Protein AF-A0A950LZ41-F1 (afdb_monomer_lite)

Foldseek 3Di:
DDPVVVVVVVVVVVVVVVVVVVVVVVVVVVVVVVVVVVVVVVVVVVVVVVVVVVVVVVVVVVVVVVVVVVVVVVVVVVVVVVVVVVVVVVVDDPPPDD

Secondary structure (DSSP, 8-state):
--HHHHHHHHHHHHHHHHHHHHHHHHHHHHHHHHHHHHHHHHHHHHHHHHHHHHHHHHHHHHHHHHHHHHHHHHHHHHHHHHHHHHHHHHHS--S---

Sequence (98 aa):
MTPRDNLDSALKRLAAAIEMLEAAEARRAQAEAERANLEEEYAVMQDDRSRLAVELDGTIARNKALATANGEVARRLERASATIRAVLDTIEPAEEAG

Radius of gyration: 42.25 Å; chains: 1; bounding box: 77×22×123 Å

Structure (mmCIF, N/CA/C/O backbone):
data_AF-A0A950LZ41-F1
#
_entry.id   AF-A0A950LZ41-F1
#
loop_
_atom_site.group_PDB
_atom_site.id
_atom_site.type_symbol
_atom_site.label_atom_id
_atom_site.label_alt_id
_atom_site.label_comp_id
_atom_site.label_asym_id
_atom_site.label_entity_id
_atom_site.label_seq_id
_atom_site.pdbx_PDB_ins_code
_atom_site.Cartn_x
_atom_site.Cartn_y
_atom_site.Cartn_z
_atom_site.occupancy
_atom_site.B_iso_or_equiv
_atom_site.auth_seq_id
_atom_site.auth_comp_id
_atom_site.auth_asym_id
_atom_site.auth_atom_id
_atom_site.pdbx_PDB_model_num
ATOM 1 N N . MET A 1 1 ? -43.821 -7.629 49.667 1.00 60.22 1 MET A N 1
ATOM 2 C CA . MET A 1 1 ? -42.524 -7.014 49.327 1.00 60.22 1 MET A CA 1
ATOM 3 C C . MET A 1 1 ? -42.504 -5.634 49.947 1.00 60.22 1 MET A C 1
ATOM 5 O O . MET A 1 1 ? -43.428 -4.864 49.702 1.00 60.22 1 MET A O 1
ATOM 9 N N . THR A 1 2 ? -41.564 -5.372 50.846 1.00 85.94 2 THR A N 1
ATOM 10 C CA . THR A 1 2 ? -41.463 -4.083 51.538 1.00 85.94 2 THR A CA 1
ATOM 11 C C . THR A 1 2 ? -40.744 -3.055 50.651 1.00 85.94 2 THR A C 1
ATOM 13 O O . THR A 1 2 ? -40.017 -3.442 49.734 1.00 85.94 2 THR A O 1
ATOM 16 N N . PRO A 1 3 ? -40.896 -1.740 50.896 1.00 85.94 3 PRO A N 1
ATOM 17 C CA . PRO A 1 3 ? -40.153 -0.711 50.161 1.00 85.94 3 PRO A CA 1
ATOM 18 C C . PRO A 1 3 ? -38.628 -0.909 50.187 1.00 85.94 3 PRO A C 1
ATOM 20 O O . PRO A 1 3 ? -37.949 -0.559 49.224 1.00 85.94 3 PRO A O 1
ATOM 23 N N . ARG A 1 4 ? -38.095 -1.512 51.258 1.00 88.25 4 ARG A N 1
ATOM 24 C CA . ARG A 1 4 ? -36.676 -1.866 51.380 1.00 88.25 4 ARG A CA 1
ATOM 25 C C . ARG A 1 4 ? -36.283 -2.995 50.419 1.00 88.25 4 ARG A C 1
ATOM 27 O O . ARG A 1 4 ? -35.295 -2.846 49.711 1.00 88.25 4 ARG A O 1
ATOM 34 N N . ASP A 1 5 ? -37.106 -4.037 50.293 1.00 90.38 5 ASP A N 1
ATOM 35 C CA . ASP A 1 5 ? -36.868 -5.134 49.337 1.00 90.38 5 ASP A CA 1
ATOM 36 C C . ASP A 1 5 ? -36.865 -4.636 47.876 1.00 90.38 5 ASP A C 1
ATOM 38 O O . ASP A 1 5 ? -36.084 -5.104 47.045 1.00 90.38 5 ASP A O 1
ATOM 42 N N . ASN A 1 6 ? -37.719 -3.654 47.557 1.00 92.88 6 ASN A N 1
ATOM 43 C CA . ASN A 1 6 ? -37.773 -3.032 46.229 1.00 92.88 6 ASN A CA 1
ATOM 44 C C . ASN A 1 6 ? -36.497 -2.239 45.911 1.00 92.88 6 ASN A C 1
ATOM 46 O O . ASN A 1 6 ? -35.994 -2.307 44.788 1.00 92.88 6 ASN A O 1
ATOM 50 N N . LEU A 1 7 ? -35.974 -1.495 46.890 1.00 94.94 7 LEU A N 1
ATOM 51 C CA . LEU A 1 7 ? -34.737 -0.732 46.740 1.00 94.94 7 LEU A CA 1
ATOM 52 C C . LEU A 1 7 ? -33.531 -1.659 46.547 1.00 94.94 7 LEU A C 1
ATOM 54 O O . LEU A 1 7 ? -32.751 -1.449 45.621 1.00 94.94 7 LEU A O 1
ATOM 58 N N . ASP A 1 8 ? -33.416 -2.717 47.349 1.00 96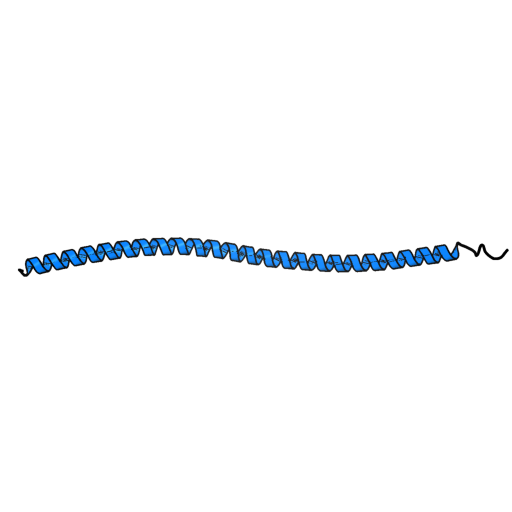.00 8 ASP A N 1
ATOM 59 C CA . ASP A 1 8 ? -32.325 -3.690 47.218 1.00 96.00 8 ASP A CA 1
ATOM 60 C C . ASP A 1 8 ? -32.355 -4.396 45.855 1.00 96.00 8 ASP A C 1
ATOM 62 O O . ASP A 1 8 ? -31.314 -4.622 45.235 1.00 96.00 8 ASP A O 1
ATOM 66 N N . SER A 1 9 ? -33.551 -4.705 45.340 1.00 96.56 9 SER A N 1
ATOM 67 C CA . SER A 1 9 ? -33.716 -5.241 43.984 1.00 96.56 9 SER A CA 1
ATOM 68 C C . SER A 1 9 ? -33.268 -4.243 42.911 1.00 96.56 9 SER A C 1
ATOM 70 O O . SER A 1 9 ? -32.560 -4.619 41.974 1.00 96.56 9 SER A O 1
ATOM 72 N N . ALA A 1 10 ? -33.633 -2.965 43.052 1.00 97.06 10 ALA A N 1
ATOM 73 C CA . ALA A 1 10 ? -33.221 -1.915 42.126 1.00 97.06 10 ALA A CA 1
ATOM 74 C C . ALA A 1 10 ? -31.696 -1.714 42.122 1.00 97.06 10 ALA A C 1
ATOM 76 O O . ALA A 1 10 ? -31.101 -1.636 41.048 1.00 97.06 10 ALA A O 1
ATOM 77 N N . LEU A 1 11 ? -31.055 -1.709 43.295 1.00 97.69 11 LEU A N 1
ATOM 78 C CA . LEU A 1 11 ? -29.601 -1.582 43.422 1.00 97.69 11 LEU A CA 1
ATOM 79 C C . LEU A 1 11 ? -28.863 -2.777 42.809 1.00 97.69 11 LEU A C 1
ATOM 81 O O . LEU A 1 11 ? -27.895 -2.580 42.079 1.00 97.69 11 LEU A O 1
ATOM 85 N N . LYS A 1 12 ? -29.352 -4.007 43.017 1.00 98.06 12 LYS A N 1
ATOM 86 C CA . LYS A 1 12 ? -28.790 -5.206 42.368 1.00 98.06 12 LYS A CA 1
ATOM 87 C C . LYS A 1 12 ? -28.886 -5.139 40.845 1.00 98.06 12 LYS A C 1
ATOM 89 O O . LYS A 1 12 ? -27.931 -5.476 40.153 1.00 98.06 12 LYS A O 1
ATOM 94 N N . ARG A 1 13 ? -30.026 -4.684 40.317 1.00 98.00 13 ARG A N 1
ATOM 95 C CA . ARG A 1 13 ? -30.212 -4.497 38.869 1.00 98.00 13 ARG A CA 1
ATOM 96 C C . ARG A 1 13 ? -29.285 -3.421 38.311 1.00 98.00 13 ARG A C 1
ATOM 98 O O . ARG A 1 13 ? -28.769 -3.597 37.214 1.00 98.00 13 ARG A O 1
ATOM 105 N N . LEU A 1 14 ? -29.077 -2.334 39.052 1.00 98.00 14 LEU A N 1
ATOM 106 C CA . LEU A 1 14 ? -28.148 -1.278 38.662 1.00 98.00 14 LEU A CA 1
ATOM 107 C C . LEU A 1 14 ? -26.703 -1.789 38.635 1.00 98.00 14 LEU A C 1
ATOM 109 O O . LEU A 1 14 ? -26.017 -1.568 37.644 1.00 98.00 14 LEU A O 1
ATOM 113 N N . ALA A 1 15 ? -26.267 -2.510 39.671 1.00 98.44 15 ALA A N 1
ATOM 114 C CA . ALA A 1 15 ? -24.929 -3.099 39.722 1.00 98.44 15 ALA A CA 1
ATOM 115 C C . ALA A 1 15 ? -24.677 -4.034 38.527 1.00 98.44 15 ALA A C 1
ATOM 117 O O . ALA A 1 15 ? -23.698 -3.861 37.810 1.00 98.44 15 ALA A O 1
ATOM 118 N N . ALA A 1 16 ? -25.621 -4.935 38.233 1.00 98.44 16 ALA A N 1
ATOM 119 C CA . ALA A 1 16 ? -25.521 -5.822 37.075 1.00 98.44 16 ALA A CA 1
ATOM 120 C C . ALA A 1 16 ? -25.472 -5.053 35.740 1.00 98.44 16 ALA A C 1
ATOM 122 O O . ALA A 1 16 ? -24.727 -5.418 34.835 1.00 98.44 16 ALA A O 1
ATOM 123 N N . ALA A 1 17 ? -26.247 -3.971 35.602 1.00 98.56 17 ALA A N 1
ATOM 124 C CA . ALA A 1 17 ? -26.216 -3.141 34.400 1.00 98.56 17 ALA A CA 1
ATOM 125 C C . ALA A 1 17 ? -24.868 -2.422 34.218 1.00 98.56 17 ALA A C 1
ATOM 127 O O . ALA A 1 17 ? -24.401 -2.292 33.088 1.00 98.56 17 ALA A O 1
ATOM 128 N N . ILE A 1 18 ? -24.239 -1.986 35.314 1.00 98.69 18 ILE A N 1
ATOM 129 C CA . ILE A 1 18 ? -22.905 -1.375 35.293 1.00 98.69 18 ILE A CA 1
ATOM 130 C C . ILE A 1 18 ? -21.857 -2.410 34.880 1.00 98.69 18 ILE A C 1
ATOM 132 O O . ILE A 1 18 ? -21.108 -2.148 33.947 1.00 98.69 18 ILE A O 1
ATOM 136 N N . GLU A 1 19 ? -21.865 -3.608 35.467 1.00 98.69 19 GLU A N 1
ATOM 137 C CA . GLU A 1 19 ? -20.947 -4.693 35.078 1.00 98.69 19 GLU A CA 1
ATOM 138 C C . GLU A 1 19 ? -21.073 -5.040 33.584 1.00 98.69 19 GLU A C 1
ATOM 140 O O . GLU A 1 19 ? -20.081 -5.225 32.876 1.00 98.69 19 GLU A O 1
ATOM 145 N N . MET A 1 20 ? -22.305 -5.084 33.065 1.00 98.62 20 MET A N 1
ATOM 146 C CA . MET A 1 20 ? -22.549 -5.313 31.640 1.00 98.62 20 MET A CA 1
ATOM 147 C C . MET A 1 20 ? -22.006 -4.181 30.761 1.00 98.62 20 MET A C 1
ATOM 149 O O . MET A 1 20 ? -21.469 -4.459 29.684 1.00 98.62 20 MET A O 1
ATOM 153 N N . LEU A 1 21 ? -22.147 -2.926 31.198 1.00 98.50 21 LEU A N 1
ATOM 154 C CA . LEU A 1 21 ? -21.620 -1.760 30.492 1.00 98.50 21 LEU A CA 1
ATOM 155 C C . LEU A 1 21 ? -20.090 -1.765 30.489 1.00 98.50 21 LEU A C 1
ATOM 157 O O . LEU A 1 21 ? -19.494 -1.602 29.431 1.00 98.50 21 LEU A O 1
ATOM 161 N N . GLU A 1 22 ? -19.458 -2.024 31.631 1.00 98.69 22 GLU A N 1
ATOM 162 C CA . GLU A 1 22 ? -18.001 -2.128 31.749 1.00 98.69 22 GLU A CA 1
ATOM 163 C C . GLU A 1 22 ? -17.448 -3.225 30.832 1.00 98.69 22 GLU A C 1
ATOM 165 O O . GLU A 1 22 ? -16.488 -3.005 30.093 1.00 98.69 22 GLU A O 1
ATOM 170 N N . ALA A 1 23 ? -18.108 -4.385 30.787 1.00 98.56 23 ALA A N 1
ATOM 171 C CA . ALA A 1 23 ? -17.727 -5.460 29.879 1.00 98.56 23 ALA A CA 1
ATOM 172 C C . ALA A 1 23 ? -17.910 -5.079 28.397 1.00 98.56 23 ALA A C 1
ATOM 174 O O . ALA A 1 23 ? -17.137 -5.517 27.543 1.00 98.56 23 ALA A O 1
ATOM 175 N N . ALA A 1 24 ? -18.943 -4.299 28.064 1.00 98.56 24 ALA A N 1
ATOM 176 C CA . ALA A 1 24 ? -19.162 -3.808 26.705 1.00 98.56 24 ALA A CA 1
ATOM 177 C C . ALA A 1 24 ? -18.111 -2.768 26.294 1.00 98.56 24 ALA A C 1
ATOM 179 O O . ALA A 1 24 ? -17.578 -2.856 25.189 1.00 98.56 24 ALA A O 1
ATOM 180 N N . GLU A 1 25 ? -17.771 -1.847 27.192 1.00 98.69 25 GLU A N 1
ATOM 181 C CA . GLU A 1 25 ? -16.728 -0.843 26.986 1.00 98.69 25 GLU A CA 1
ATOM 182 C C . GLU A 1 25 ? -15.349 -1.482 26.820 1.00 98.69 25 GLU A C 1
ATOM 184 O O . GLU A 1 25 ? -14.628 -1.138 25.888 1.00 98.69 25 GLU A O 1
ATOM 189 N N . ALA A 1 26 ? -15.012 -2.489 27.629 1.00 98.56 26 ALA A N 1
ATOM 190 C CA . ALA A 1 26 ? -13.760 -3.228 27.474 1.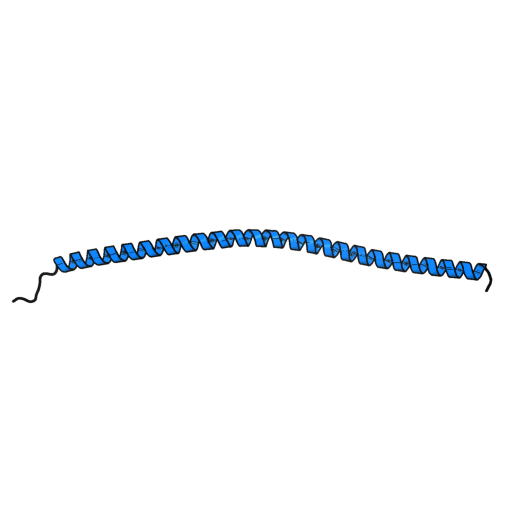00 98.56 26 ALA A CA 1
ATOM 191 C C . ALA A 1 26 ? -13.648 -3.898 26.092 1.00 98.56 26 ALA A C 1
ATOM 193 O O . ALA A 1 26 ? -12.612 -3.805 25.434 1.00 98.56 26 ALA A O 1
ATOM 194 N N . ARG A 1 27 ? -14.731 -4.527 25.608 1.00 98.50 27 ARG A N 1
ATOM 195 C CA . ARG A 1 27 ? -14.766 -5.108 24.253 1.00 98.50 27 ARG A CA 1
ATOM 196 C C . ARG A 1 27 ? -14.642 -4.044 23.166 1.00 98.50 27 ARG A C 1
ATOM 198 O O . ARG A 1 27 ? -13.974 -4.282 22.164 1.00 98.50 27 ARG A O 1
ATOM 205 N N . ARG A 1 28 ? -15.279 -2.886 23.355 1.00 98.44 28 ARG A N 1
ATOM 206 C CA . ARG A 1 28 ? -15.199 -1.766 22.414 1.00 98.44 28 ARG A CA 1
ATOM 207 C C . ARG A 1 28 ? -13.781 -1.210 22.328 1.00 98.44 28 ARG A C 1
ATOM 209 O O . ARG A 1 28 ? -13.266 -1.086 21.225 1.00 98.44 28 ARG A O 1
ATOM 216 N N . ALA A 1 29 ? -13.144 -0.951 23.467 1.00 98.56 29 ALA A N 1
ATOM 217 C CA . ALA A 1 29 ? -11.775 -0.448 23.524 1.00 98.56 29 ALA A CA 1
ATOM 218 C C . ALA A 1 29 ? -10.786 -1.408 22.844 1.00 98.56 29 ALA A C 1
ATOM 220 O O . ALA A 1 29 ? -9.921 -0.971 22.088 1.00 98.56 29 ALA A O 1
ATOM 221 N N . GLN A 1 30 ? -10.956 -2.719 23.048 1.00 98.50 30 GLN A N 1
ATOM 222 C CA . GLN A 1 30 ? -10.150 -3.729 22.364 1.00 98.50 30 GLN A CA 1
ATOM 223 C C . GLN A 1 30 ? -10.338 -3.678 20.839 1.00 98.50 30 GLN A C 1
ATOM 225 O O . GLN A 1 30 ? -9.357 -3.650 20.100 1.00 98.50 30 GLN A O 1
ATOM 230 N N . ALA A 1 31 ? -11.584 -3.610 20.362 1.00 98.44 31 ALA A N 1
ATOM 231 C CA . ALA A 1 31 ? -11.874 -3.527 18.931 1.00 98.44 31 ALA A CA 1
ATOM 232 C C . ALA A 1 31 ? -11.352 -2.224 18.296 1.00 98.44 31 ALA A C 1
ATOM 234 O O . ALA A 1 31 ? -10.900 -2.227 17.154 1.00 98.44 31 ALA A O 1
ATOM 235 N N . GLU A 1 32 ? -11.400 -1.105 19.022 1.00 98.62 32 GLU A N 1
ATOM 236 C CA . GLU A 1 32 ? -10.841 0.174 18.573 1.00 98.62 32 GLU A CA 1
ATOM 237 C C . GLU A 1 32 ? -9.312 0.113 18.459 1.00 98.62 32 GLU A C 1
ATOM 239 O O . GLU A 1 32 ? -8.764 0.590 17.465 1.00 98.62 32 GLU A O 1
ATOM 244 N N . ALA A 1 33 ? -8.628 -0.528 19.412 1.00 98.31 33 ALA A N 1
ATOM 245 C CA . ALA A 1 33 ? -7.183 -0.742 19.347 1.00 98.31 33 ALA A CA 1
ATOM 246 C C . ALA A 1 33 ? -6.784 -1.642 18.163 1.00 98.31 33 ALA A C 1
ATOM 248 O O . ALA A 1 33 ? -5.855 -1.325 17.424 1.00 98.31 33 ALA A O 1
ATOM 249 N N . GLU A 1 34 ? -7.520 -2.732 17.932 1.00 98.44 34 GLU A N 1
ATOM 250 C CA . GLU A 1 34 ? -7.309 -3.607 16.772 1.00 98.44 34 GLU A CA 1
ATOM 251 C C . GLU A 1 34 ? -7.537 -2.864 15.450 1.00 98.44 34 GLU A C 1
ATOM 253 O O . GLU A 1 34 ? -6.757 -3.015 14.508 1.00 98.44 34 GLU A O 1
ATOM 258 N N . ARG A 1 35 ? -8.566 -2.010 15.383 1.00 98.56 35 ARG A N 1
ATOM 259 C CA . ARG A 1 35 ? -8.834 -1.191 14.197 1.00 98.56 35 ARG A CA 1
ATOM 260 C C . ARG A 1 35 ? -7.720 -0.180 13.938 1.00 98.56 35 ARG A C 1
ATOM 262 O O . ARG A 1 35 ? -7.329 -0.022 12.788 1.00 98.56 35 ARG A O 1
ATOM 269 N N . ALA A 1 36 ? -7.198 0.468 14.979 1.00 98.31 36 ALA A N 1
ATOM 270 C CA . ALA A 1 36 ? -6.095 1.416 14.845 1.00 98.31 36 ALA A CA 1
ATOM 271 C C . ALA A 1 36 ? -4.837 0.751 14.258 1.00 98.31 36 ALA A C 1
ATOM 273 O O . ALA A 1 36 ? -4.230 1.301 13.342 1.00 98.31 36 ALA A O 1
ATOM 274 N N . ASN A 1 37 ? -4.506 -0.465 14.706 1.00 98.00 37 ASN A N 1
ATOM 275 C CA . ASN A 1 37 ? -3.386 -1.230 14.147 1.00 98.00 37 ASN A CA 1
ATOM 276 C C . ASN A 1 37 ? -3.599 -1.547 12.655 1.00 98.00 37 ASN A C 1
ATOM 278 O O . ASN A 1 37 ? -2.691 -1.378 11.846 1.00 98.00 37 ASN A O 1
ATOM 282 N N . LEU A 1 38 ? -4.812 -1.961 12.269 1.00 98.56 38 LEU A N 1
ATOM 283 C CA . LEU A 1 38 ? -5.141 -2.229 10.863 1.00 98.56 38 LEU A CA 1
ATOM 284 C C . LEU A 1 38 ? -5.100 -0.964 9.996 1.00 98.56 38 LEU A C 1
ATOM 286 O O . LEU A 1 38 ? -4.698 -1.028 8.836 1.00 98.56 38 LEU A O 1
ATOM 290 N N . GLU A 1 39 ? -5.525 0.182 10.531 1.00 98.62 39 GLU A N 1
ATOM 291 C CA . GLU A 1 39 ? -5.445 1.472 9.840 1.00 98.62 39 GLU A CA 1
ATOM 292 C C . GLU A 1 39 ? -3.983 1.884 9.593 1.00 98.62 39 GLU A C 1
ATOM 294 O O . GLU A 1 39 ? -3.665 2.370 8.505 1.00 98.62 39 GLU A O 1
ATOM 299 N N . GLU A 1 40 ? -3.086 1.630 10.551 1.00 98.44 40 GLU A N 1
ATOM 300 C CA . GLU A 1 40 ? -1.645 1.862 10.402 1.00 98.44 40 GLU A CA 1
ATOM 301 C C . GLU A 1 40 ? -1.023 0.942 9.341 1.00 98.44 40 GLU A C 1
ATOM 303 O O . GLU A 1 40 ? -0.376 1.427 8.409 1.00 98.44 40 GLU A O 1
ATOM 308 N N . GLU A 1 41 ? -1.276 -0.370 9.411 1.00 98.44 41 GLU A N 1
ATOM 309 C CA . GLU A 1 41 ? -0.803 -1.326 8.400 1.00 98.44 41 GLU A CA 1
ATOM 310 C C . GLU A 1 41 ? -1.317 -0.967 7.000 1.00 98.44 41 GLU A C 1
ATOM 312 O O . GLU A 1 41 ? -0.560 -0.966 6.025 1.00 98.44 41 GLU A O 1
ATOM 317 N N . TYR A 1 42 ? -2.595 -0.595 6.892 1.00 98.75 42 TYR A N 1
ATOM 318 C CA . TYR A 1 42 ? -3.182 -0.160 5.632 1.00 98.75 42 TYR A CA 1
ATOM 319 C C . TYR A 1 42 ? -2.490 1.093 5.085 1.00 98.75 42 TYR A C 1
ATOM 321 O O . TYR A 1 42 ? -2.207 1.150 3.887 1.00 98.75 42 TYR A O 1
ATOM 329 N N . ALA A 1 43 ? -2.182 2.081 5.931 1.00 98.50 43 ALA A N 1
ATOM 330 C CA . ALA A 1 43 ? -1.470 3.287 5.515 1.00 98.50 43 ALA A CA 1
ATOM 331 C C . ALA A 1 43 ? -0.070 2.967 4.963 1.00 98.50 43 ALA A C 1
ATOM 333 O O . ALA A 1 43 ? 0.296 3.482 3.904 1.00 98.50 43 ALA A O 1
ATOM 334 N N . VAL A 1 44 ? 0.669 2.062 5.612 1.00 98.50 44 VAL A N 1
ATOM 335 C CA . VAL A 1 44 ? 1.975 1.584 5.122 1.00 98.50 44 VAL A CA 1
ATOM 336 C C . VAL A 1 44 ? 1.830 0.897 3.761 1.00 98.50 44 VAL A C 1
ATOM 338 O O . VAL A 1 44 ? 2.542 1.232 2.816 1.00 98.50 44 VAL A O 1
ATOM 341 N N . MET A 1 45 ? 0.852 -0.001 3.605 1.00 98.69 45 MET A N 1
ATOM 342 C CA . MET A 1 45 ? 0.602 -0.672 2.323 1.00 98.69 45 MET A CA 1
ATOM 343 C C . MET A 1 45 ? 0.201 0.305 1.207 1.00 98.69 45 MET A C 1
ATOM 345 O O . MET A 1 45 ? 0.526 0.077 0.039 1.00 98.69 45 MET A O 1
ATOM 349 N N . GLN A 1 46 ? -0.519 1.384 1.529 1.00 98.75 46 GLN A N 1
ATOM 350 C CA . GLN A 1 46 ? -0.875 2.423 0.559 1.00 98.75 46 GLN A CA 1
ATOM 351 C C . GLN A 1 46 ? 0.349 3.197 0.065 1.00 98.75 46 GLN A C 1
ATOM 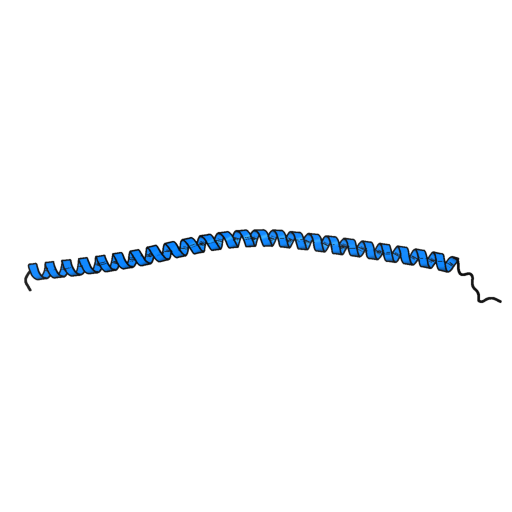353 O O . GLN A 1 46 ? 0.439 3.478 -1.137 1.00 98.75 46 GLN A O 1
ATOM 358 N N . ASP A 1 47 ? 1.280 3.519 0.962 1.00 98.69 47 ASP A N 1
ATOM 359 C CA . ASP A 1 47 ? 2.538 4.174 0.604 1.00 98.69 47 ASP A CA 1
ATOM 360 C C . ASP A 1 47 ? 3.389 3.270 -0.297 1.00 98.69 47 ASP A C 1
ATOM 362 O O . ASP A 1 47 ? 3.745 3.656 -1.415 1.00 98.69 47 ASP A O 1
ATOM 366 N N . ASP A 1 48 ? 3.584 2.013 0.106 1.00 98.69 48 ASP A N 1
ATOM 367 C CA . ASP A 1 48 ? 4.334 1.032 -0.682 1.00 98.69 48 ASP A CA 1
ATOM 368 C C . ASP A 1 48 ? 3.717 0.807 -2.064 1.00 98.69 48 ASP A C 1
ATOM 370 O O . ASP A 1 48 ? 4.423 0.771 -3.075 1.00 98.69 48 ASP A O 1
ATOM 374 N N . ARG A 1 49 ? 2.386 0.714 -2.146 1.00 98.62 49 ARG A N 1
ATOM 375 C CA . ARG A 1 49 ? 1.685 0.596 -3.429 1.00 98.62 49 ARG A CA 1
ATOM 376 C C . ARG A 1 49 ? 1.925 1.815 -4.318 1.00 98.62 49 ARG A C 1
ATOM 378 O O . ARG A 1 49 ? 2.104 1.659 -5.526 1.00 98.62 49 ARG A O 1
ATOM 385 N N . SER A 1 50 ? 1.926 3.013 -3.740 1.00 98.69 50 SER A N 1
ATOM 386 C CA . SER A 1 50 ? 2.182 4.255 -4.474 1.00 98.69 50 SER A CA 1
ATOM 387 C C . SER A 1 50 ? 3.619 4.295 -4.995 1.00 98.69 50 SER A C 1
ATOM 389 O O . SER A 1 50 ? 3.846 4.623 -6.161 1.00 98.69 50 SER A O 1
ATOM 391 N N . ARG A 1 51 ? 4.588 3.868 -4.178 1.00 98.69 51 ARG A N 1
ATOM 392 C CA . ARG A 1 51 ? 5.993 3.738 -4.580 1.00 98.69 51 ARG A CA 1
ATOM 393 C C . ARG A 1 51 ? 6.179 2.714 -5.701 1.00 98.69 51 ARG A C 1
ATOM 395 O O . ARG A 1 51 ? 6.826 3.022 -6.701 1.00 98.69 51 ARG A O 1
ATOM 402 N N . LEU A 1 52 ? 5.554 1.542 -5.589 1.00 98.81 52 LEU A N 1
ATOM 403 C CA . LEU A 1 52 ? 5.589 0.508 -6.627 1.00 98.81 52 LEU A CA 1
ATOM 404 C C . LEU A 1 52 ? 4.986 0.984 -7.953 1.00 98.81 52 LEU A C 1
ATOM 406 O O . LEU A 1 52 ? 5.505 0.630 -9.009 1.00 98.81 52 LEU A O 1
ATOM 410 N N . ALA A 1 53 ? 3.927 1.797 -7.925 1.00 98.81 53 ALA A N 1
ATOM 411 C CA . ALA A 1 53 ? 3.351 2.369 -9.142 1.00 98.81 53 ALA A CA 1
ATOM 412 C C . ALA A 1 53 ? 4.351 3.291 -9.863 1.00 98.81 53 ALA A C 1
ATOM 414 O O . ALA A 1 53 ? 4.561 3.151 -11.067 1.00 98.81 53 ALA A O 1
ATOM 415 N N . VAL A 1 54 ? 5.037 4.165 -9.119 1.00 98.69 54 VAL A N 1
ATOM 416 C CA . VAL A 1 54 ? 6.078 5.051 -9.671 1.00 98.69 54 VAL A CA 1
ATOM 417 C C . VAL A 1 54 ? 7.254 4.249 -10.234 1.00 98.69 54 VAL A C 1
ATOM 419 O O . VAL A 1 54 ? 7.752 4.543 -11.324 1.00 98.69 54 VAL A O 1
ATOM 422 N N . GLU A 1 55 ? 7.702 3.219 -9.514 1.00 98.75 55 GLU A N 1
ATOM 423 C CA . GLU A 1 55 ? 8.766 2.329 -9.983 1.00 98.75 55 GLU A CA 1
ATOM 424 C C . GLU A 1 55 ? 8.352 1.598 -11.271 1.00 98.75 55 GLU A C 1
ATOM 426 O O . GLU A 1 55 ? 9.119 1.571 -12.241 1.00 98.75 55 GLU A O 1
ATOM 431 N N . LEU A 1 56 ? 7.123 1.073 -11.326 1.00 98.75 56 LEU A N 1
ATOM 432 C CA . LEU A 1 56 ? 6.572 0.407 -12.503 1.00 98.75 56 LEU A CA 1
ATOM 433 C C . LEU A 1 56 ? 6.527 1.351 -13.710 1.00 98.75 56 LEU A C 1
ATOM 435 O O . LEU A 1 56 ? 7.051 0.998 -14.769 1.00 98.75 56 LEU A O 1
ATOM 439 N N . ASP A 1 57 ? 6.009 2.567 -13.549 1.00 98.75 57 ASP A N 1
ATOM 440 C CA . ASP A 1 57 ? 5.987 3.578 -14.613 1.00 98.75 57 ASP A CA 1
ATOM 441 C C . ASP A 1 57 ? 7.400 3.889 -15.128 1.00 98.75 57 ASP A C 1
ATOM 443 O O . ASP A 1 57 ? 7.644 3.938 -16.342 1.00 98.75 57 ASP A O 1
ATOM 447 N N . GLY A 1 58 ? 8.369 4.007 -14.215 1.00 98.69 58 GLY A N 1
ATOM 448 C CA . GLY A 1 58 ? 9.777 4.193 -14.553 1.00 98.69 58 GLY A CA 1
ATOM 449 C C . GLY A 1 58 ? 10.356 3.030 -15.366 1.00 98.69 58 GLY A C 1
ATOM 450 O O . GLY A 1 58 ? 11.054 3.249 -16.363 1.00 98.69 58 GLY A O 1
ATOM 451 N N . THR A 1 59 ? 10.059 1.784 -14.988 1.00 98.75 59 THR A N 1
ATOM 452 C CA . THR A 1 59 ? 10.519 0.602 -15.739 1.00 98.75 59 THR A CA 1
ATOM 453 C C . THR A 1 59 ? 9.874 0.503 -17.120 1.00 98.75 59 THR A C 1
ATOM 455 O O . THR A 1 59 ? 10.576 0.218 -18.094 1.00 98.75 59 THR A O 1
ATOM 458 N N . ILE A 1 60 ? 8.582 0.824 -17.246 1.00 98.81 60 ILE A N 1
ATOM 459 C CA . ILE A 1 60 ? 7.866 0.859 -18.528 1.00 98.81 60 ILE A CA 1
ATOM 460 C C . ILE A 1 60 ? 8.484 1.911 -19.456 1.00 98.81 60 ILE A C 1
ATOM 462 O O . ILE A 1 60 ? 8.728 1.628 -20.633 1.00 98.81 60 ILE A O 1
ATOM 466 N N . ALA A 1 61 ? 8.784 3.108 -18.943 1.00 98.75 61 ALA A N 1
ATOM 467 C CA . ALA A 1 61 ? 9.426 4.165 -19.721 1.00 98.75 61 ALA A CA 1
ATOM 468 C C . ALA A 1 61 ? 10.809 3.734 -20.242 1.00 98.75 61 ALA A C 1
ATOM 470 O O . ALA A 1 61 ? 11.104 3.889 -21.431 1.00 98.75 61 ALA A O 1
ATOM 471 N N . ARG A 1 62 ? 11.636 3.120 -19.384 1.00 98.69 62 ARG A N 1
ATOM 472 C CA . ARG A 1 62 ? 12.945 2.571 -19.783 1.00 98.69 62 ARG A CA 1
ATOM 473 C C . ARG A 1 62 ? 12.808 1.468 -20.830 1.00 98.69 62 ARG A C 1
ATOM 475 O O . ARG A 1 62 ? 13.569 1.455 -21.794 1.00 98.69 62 ARG A O 1
ATOM 482 N N . ASN A 1 63 ? 11.833 0.571 -20.680 1.00 98.75 63 ASN A N 1
ATOM 483 C CA . ASN A 1 63 ? 11.599 -0.509 -21.636 1.00 98.75 63 ASN A CA 1
ATOM 484 C C . ASN A 1 63 ? 11.231 0.036 -23.028 1.00 98.75 63 ASN A C 1
ATOM 486 O O . ASN A 1 63 ? 11.830 -0.366 -24.024 1.00 98.75 63 ASN A O 1
ATOM 490 N N . LYS A 1 64 ? 10.338 1.033 -23.096 1.00 98.69 64 LYS A N 1
ATOM 491 C CA . LYS A 1 64 ? 9.991 1.722 -24.354 1.00 98.69 64 LYS A CA 1
ATOM 492 C C . LYS A 1 64 ? 11.200 2.401 -25.004 1.00 98.69 64 LYS A C 1
ATOM 494 O O . LYS A 1 64 ? 11.364 2.328 -26.226 1.00 98.69 64 LYS A O 1
ATOM 499 N N . ALA A 1 65 ? 12.059 3.036 -24.205 1.00 98.62 65 ALA A N 1
ATOM 500 C CA . ALA A 1 65 ? 13.289 3.648 -24.703 1.00 98.62 65 ALA A CA 1
ATOM 501 C C . ALA A 1 65 ? 14.248 2.594 -25.286 1.00 98.62 65 ALA A C 1
ATOM 503 O O . ALA A 1 65 ? 14.756 2.775 -26.393 1.00 98.62 65 ALA A O 1
ATOM 504 N N . LEU A 1 66 ? 14.432 1.464 -24.595 1.00 98.75 66 LEU A N 1
ATOM 505 C CA . LEU A 1 66 ? 15.250 0.346 -25.077 1.00 98.75 66 LEU A CA 1
ATOM 506 C C . LEU A 1 66 ? 14.691 -0.271 -26.362 1.00 98.75 66 LEU A C 1
ATOM 508 O O . LEU A 1 66 ? 15.447 -0.505 -27.301 1.00 98.75 66 LEU A O 1
ATOM 512 N N . ALA A 1 67 ? 13.376 -0.482 -26.447 1.00 98.62 67 ALA A N 1
ATOM 513 C CA . ALA A 1 67 ? 12.732 -0.983 -27.659 1.00 98.62 67 ALA A CA 1
ATOM 514 C C . ALA A 1 67 ? 12.963 -0.043 -28.857 1.00 98.62 67 ALA A C 1
ATOM 516 O O . ALA A 1 67 ? 13.296 -0.495 -29.954 1.00 98.62 67 ALA A O 1
ATOM 517 N N . THR A 1 68 ? 12.863 1.270 -28.631 1.00 98.62 68 THR A N 1
ATOM 518 C CA . THR A 1 68 ? 13.140 2.289 -29.656 1.00 98.62 68 THR A CA 1
AT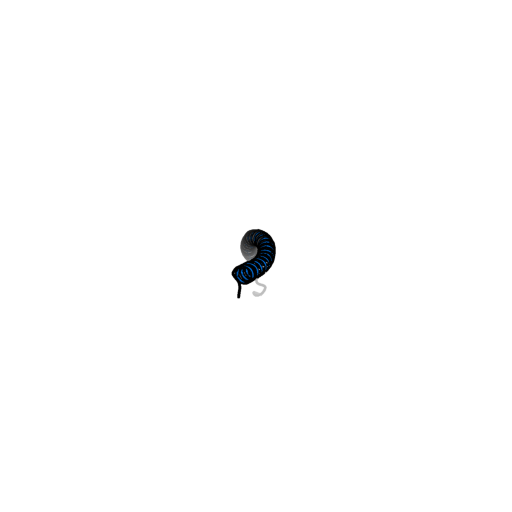OM 519 C C . THR A 1 68 ? 14.602 2.252 -30.107 1.00 98.62 68 THR A C 1
ATOM 521 O O . THR A 1 68 ? 14.874 2.229 -31.309 1.00 98.62 68 THR A O 1
ATOM 524 N N . ALA A 1 69 ? 15.543 2.199 -29.159 1.00 98.56 69 ALA A N 1
ATOM 525 C CA . ALA A 1 69 ? 16.971 2.110 -29.453 1.00 98.56 69 ALA A CA 1
ATOM 526 C C . ALA A 1 69 ? 17.317 0.831 -30.232 1.00 98.56 69 ALA A C 1
ATOM 528 O O . ALA A 1 69 ? 18.021 0.901 -31.239 1.00 98.56 69 ALA A O 1
ATOM 529 N N . ASN A 1 70 ? 16.767 -0.317 -29.828 1.00 98.56 70 ASN A N 1
ATOM 530 C CA . ASN A 1 70 ? 16.947 -1.590 -30.526 1.00 98.56 70 ASN A CA 1
ATOM 531 C C . ASN A 1 70 ? 16.443 -1.525 -31.973 1.00 98.56 70 ASN A C 1
ATOM 533 O O . ASN A 1 70 ? 17.132 -1.989 -32.879 1.00 98.56 70 ASN A O 1
ATOM 537 N N . GLY A 1 71 ? 15.281 -0.906 -32.209 1.00 98.62 71 GLY A N 1
ATOM 538 C CA . GLY A 1 71 ? 14.758 -0.705 -33.561 1.00 98.62 71 GLY A CA 1
ATOM 539 C C . GLY A 1 71 ? 15.673 0.158 -34.437 1.00 98.62 71 GLY A C 1
ATOM 540 O O . 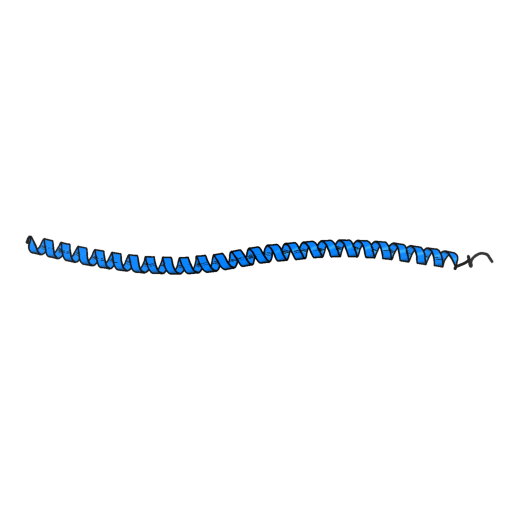GLY A 1 71 ? 15.864 -0.140 -35.614 1.00 98.62 71 GLY A O 1
ATOM 541 N N . GLU A 1 72 ? 16.282 1.205 -33.874 1.00 98.62 72 GLU A N 1
ATOM 542 C CA . GLU A 1 72 ? 17.250 2.027 -34.610 1.00 98.62 72 GLU A CA 1
ATOM 543 C C . GLU A 1 72 ? 18.550 1.274 -34.907 1.00 98.62 72 GLU A C 1
ATOM 545 O O . GLU A 1 72 ? 19.059 1.344 -36.027 1.00 98.62 72 GLU A O 1
ATOM 550 N N . VAL A 1 73 ? 19.070 0.511 -33.943 1.00 98.62 73 VAL A N 1
ATOM 551 C CA . VAL A 1 73 ? 20.245 -0.344 -34.160 1.00 98.62 73 VAL A CA 1
ATOM 552 C C . VAL A 1 73 ? 19.972 -1.369 -35.259 1.00 98.62 73 VAL A C 1
ATOM 554 O O . VAL A 1 73 ? 20.804 -1.515 -36.152 1.00 98.62 73 VAL A O 1
ATOM 557 N N . ALA A 1 74 ? 18.800 -2.010 -35.259 1.00 98.56 74 ALA A N 1
ATOM 558 C CA . ALA A 1 74 ? 18.409 -2.956 -36.302 1.00 98.56 74 ALA A CA 1
ATOM 559 C C . ALA A 1 74 ? 18.397 -2.302 -37.696 1.00 98.56 74 ALA A C 1
ATOM 561 O O . ALA A 1 74 ? 19.034 -2.815 -38.614 1.00 98.56 74 ALA A O 1
ATOM 562 N N . ARG A 1 75 ? 17.780 -1.118 -37.844 1.00 98.62 75 ARG A N 1
ATOM 563 C CA . ARG A 1 75 ? 17.788 -0.361 -39.114 1.00 98.62 75 ARG A CA 1
ATOM 564 C C . ARG A 1 75 ? 19.192 0.040 -39.562 1.00 98.62 75 ARG A C 1
ATOM 566 O O . ARG A 1 75 ? 19.490 0.076 -40.755 1.00 98.62 75 ARG A O 1
ATOM 573 N N . ARG A 1 76 ? 20.066 0.420 -38.627 1.00 98.38 76 ARG A N 1
ATOM 574 C CA . ARG A 1 76 ? 21.467 0.754 -38.935 1.00 98.38 76 ARG A CA 1
ATOM 575 C C . ARG A 1 76 ? 22.241 -0.475 -39.394 1.00 98.38 76 ARG A C 1
ATOM 577 O O . ARG A 1 76 ? 22.999 -0.365 -40.354 1.00 98.38 76 ARG A O 1
ATOM 584 N N . LEU A 1 77 ? 22.029 -1.614 -38.739 1.00 98.56 77 LEU A N 1
ATOM 585 C CA . LEU A 1 77 ? 22.650 -2.879 -39.111 1.00 98.56 77 LEU A CA 1
ATOM 586 C C . LEU A 1 77 ? 22.199 -3.321 -40.505 1.00 98.56 77 LEU A C 1
ATOM 588 O O . LEU A 1 77 ? 23.045 -3.644 -41.328 1.00 98.56 77 LEU A O 1
ATOM 592 N N . GLU A 1 78 ? 20.902 -3.243 -40.806 1.00 98.50 78 GLU A N 1
ATOM 593 C CA . GLU A 1 78 ? 20.362 -3.578 -42.127 1.00 98.50 78 GLU A CA 1
ATOM 594 C C . GLU A 1 78 ? 20.979 -2.716 -43.236 1.00 98.50 78 GLU A C 1
ATOM 596 O O . GLU A 1 78 ? 21.447 -3.246 -44.245 1.00 98.50 78 GLU A O 1
ATOM 601 N N . ARG A 1 79 ? 21.069 -1.395 -43.021 1.00 98.44 79 ARG A N 1
ATOM 602 C CA . ARG A 1 79 ? 21.748 -0.481 -43.953 1.00 98.44 79 ARG A CA 1
ATOM 603 C C . ARG A 1 79 ? 23.216 -0.846 -44.149 1.00 98.44 79 ARG A C 1
ATOM 605 O O . ARG A 1 79 ? 23.667 -0.920 -45.286 1.00 98.44 79 ARG A O 1
ATOM 612 N N . ALA A 1 80 ? 23.950 -1.099 -43.066 1.00 98.44 80 ALA A N 1
ATOM 613 C CA . ALA A 1 80 ? 25.354 -1.492 -43.147 1.00 98.44 80 ALA A CA 1
ATOM 614 C C . ALA A 1 80 ? 25.528 -2.814 -43.913 1.00 98.44 80 ALA A C 1
ATOM 616 O O . ALA A 1 80 ? 26.389 -2.909 -44.784 1.00 98.44 80 ALA A O 1
ATOM 617 N N . SER A 1 81 ? 24.676 -3.809 -43.651 1.00 97.94 81 SER A N 1
ATOM 618 C CA . SER A 1 81 ? 24.667 -5.074 -44.390 1.00 97.94 81 SER A CA 1
ATOM 619 C C . SER A 1 81 ? 24.357 -4.878 -45.874 1.00 97.94 81 SER A C 1
ATOM 621 O O . SER A 1 81 ? 25.007 -5.503 -46.708 1.00 97.94 81 SER A O 1
ATOM 623 N N . ALA A 1 82 ? 23.409 -4.004 -46.224 1.00 97.62 82 ALA A N 1
ATOM 624 C CA . ALA A 1 82 ? 23.107 -3.674 -47.615 1.00 97.62 82 ALA A CA 1
ATOM 625 C C . ALA A 1 82 ? 24.292 -2.989 -48.316 1.00 97.62 82 ALA A C 1
ATOM 627 O O . ALA A 1 82 ? 24.631 -3.364 -49.434 1.00 97.62 82 ALA A O 1
ATOM 628 N N . THR A 1 83 ? 24.972 -2.048 -47.650 1.00 97.75 83 THR A N 1
ATOM 629 C CA . THR A 1 83 ? 26.199 -1.428 -48.175 1.00 97.75 83 THR A CA 1
ATOM 630 C C . THR A 1 83 ? 27.301 -2.460 -48.406 1.00 97.75 83 THR A C 1
ATOM 632 O O . THR A 1 83 ? 27.936 -2.429 -49.454 1.00 97.75 83 THR A O 1
ATOM 635 N N . ILE A 1 84 ? 27.517 -3.387 -47.466 1.00 96.56 84 ILE A N 1
ATOM 636 C CA . ILE A 1 84 ? 28.525 -4.447 -47.620 1.00 96.56 84 ILE A CA 1
ATOM 637 C C . ILE A 1 84 ? 28.206 -5.323 -48.835 1.00 96.56 84 ILE A C 1
ATOM 639 O O . ILE A 1 84 ? 29.100 -5.559 -49.639 1.00 96.56 84 ILE A O 1
ATOM 643 N N . ARG A 1 85 ? 26.948 -5.759 -49.003 1.00 96.25 85 ARG A N 1
ATOM 644 C CA . ARG A 1 85 ? 26.532 -6.538 -50.184 1.00 96.25 85 ARG A CA 1
ATOM 64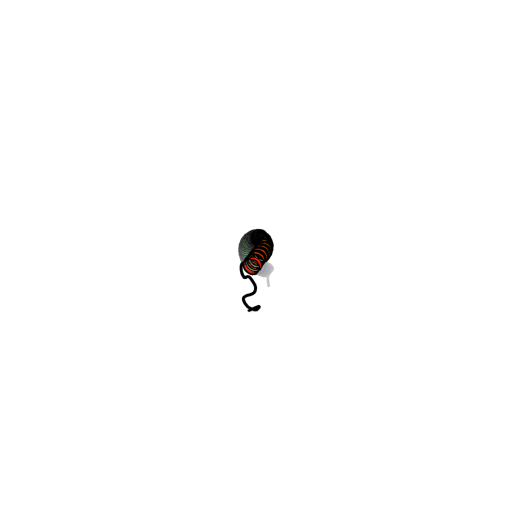5 C C . ARG A 1 85 ? 26.787 -5.777 -51.480 1.00 96.25 85 ARG A C 1
ATOM 647 O O . ARG A 1 85 ? 27.441 -6.311 -52.357 1.00 96.25 85 ARG A O 1
ATOM 654 N N . ALA A 1 86 ? 26.381 -4.509 -51.549 1.00 96.19 86 ALA A N 1
ATOM 655 C CA . ALA A 1 86 ? 26.611 -3.686 -52.732 1.00 96.19 86 ALA A CA 1
ATOM 656 C C . ALA A 1 86 ? 28.106 -3.548 -53.077 1.00 96.19 86 ALA A C 1
ATOM 658 O O . ALA A 1 86 ? 28.464 -3.558 -54.246 1.00 96.19 86 ALA A O 1
ATOM 659 N N . VAL A 1 87 ? 28.988 -3.436 -52.076 1.00 96.50 87 VAL A N 1
ATOM 660 C CA . VAL A 1 87 ? 30.442 -3.425 -52.309 1.00 96.50 87 VAL A CA 1
ATOM 661 C C . VAL A 1 87 ? 30.932 -4.787 -52.808 1.00 96.50 87 VAL A C 1
ATOM 663 O O . VAL A 1 87 ? 31.723 -4.825 -53.745 1.00 96.50 87 VAL A O 1
ATOM 666 N N . LEU A 1 88 ? 30.461 -5.896 -52.234 1.00 94.94 88 LEU A N 1
ATOM 667 C CA . LEU A 1 88 ? 30.833 -7.244 -52.684 1.00 94.94 88 LEU A CA 1
ATOM 668 C C . LEU A 1 88 ? 30.394 -7.504 -54.135 1.00 94.94 88 LEU A C 1
ATOM 670 O O . LEU A 1 88 ? 31.219 -7.954 -54.926 1.00 94.94 88 LEU A O 1
ATOM 674 N N . ASP A 1 89 ? 29.177 -7.102 -54.511 1.00 94.12 89 ASP A N 1
ATOM 675 C CA . ASP A 1 89 ? 28.651 -7.229 -55.880 1.00 94.12 89 ASP A CA 1
ATOM 676 C C . ASP A 1 89 ? 29.490 -6.441 -56.910 1.00 94.12 89 ASP A C 1
ATOM 678 O O . ASP A 1 89 ? 29.519 -6.781 -58.088 1.00 94.12 89 ASP A O 1
ATOM 682 N N . THR A 1 90 ? 30.195 -5.379 -56.493 1.00 89.94 90 THR A N 1
ATOM 683 C CA . THR A 1 90 ? 31.116 -4.632 -57.379 1.00 89.94 90 THR A CA 1
ATOM 684 C C . THR A 1 90 ? 32.497 -5.274 -57.520 1.00 89.94 90 THR A C 1
ATOM 686 O O . THR A 1 90 ? 33.248 -4.900 -58.422 1.00 89.94 90 THR A O 1
ATOM 689 N N . ILE A 1 91 ? 32.853 -6.196 -56.619 1.00 85.31 91 ILE A N 1
ATOM 690 C CA . ILE A 1 91 ? 34.164 -6.857 -56.562 1.00 85.31 91 ILE A CA 1
ATOM 691 C C . ILE A 1 91 ? 34.114 -8.256 -57.196 1.00 85.31 91 ILE A C 1
ATOM 693 O O . ILE A 1 91 ? 35.162 -8.737 -57.614 1.00 85.31 91 ILE A O 1
ATOM 697 N N . GLU A 1 92 ? 32.941 -8.887 -57.318 1.00 66.38 92 GLU A N 1
ATOM 698 C CA . GLU A 1 92 ? 32.730 -10.061 -58.180 1.00 66.38 92 GLU A CA 1
ATOM 699 C C . GLU A 1 92 ? 32.491 -9.610 -59.638 1.00 66.38 92 GLU A C 1
ATOM 701 O O . GLU A 1 92 ? 31.363 -9.268 -60.000 1.00 66.38 92 GLU A O 1
ATOM 706 N N . PRO A 1 93 ? 33.510 -9.568 -60.526 1.00 57.34 93 PRO A N 1
ATOM 707 C CA . PRO A 1 93 ? 33.239 -9.456 -61.951 1.00 57.34 93 PRO A CA 1
ATOM 708 C C . PRO A 1 93 ? 32.557 -10.742 -62.427 1.00 57.34 93 PRO A C 1
ATOM 710 O O . PRO A 1 93 ? 32.864 -11.830 -61.949 1.00 57.34 93 PRO A O 1
ATOM 713 N N . ALA A 1 94 ? 31.657 -10.604 -63.399 1.00 60.91 94 ALA A N 1
ATOM 714 C CA . ALA A 1 94 ? 31.000 -11.707 -64.087 1.00 60.91 94 ALA A CA 1
ATOM 715 C C . ALA A 1 94 ? 32.009 -12.788 -64.532 1.00 60.91 94 ALA A C 1
ATOM 717 O O . ALA A 1 94 ? 32.655 -12.644 -65.567 1.00 60.91 94 ALA A O 1
ATOM 718 N N . GLU A 1 95 ? 32.114 -13.889 -63.782 1.00 56.28 95 GLU A N 1
ATOM 719 C CA . GLU A 1 95 ? 32.834 -15.104 -64.198 1.00 56.28 95 GLU A CA 1
ATOM 720 C C . GLU A 1 95 ? 32.048 -15.934 -65.238 1.00 56.28 95 GLU A C 1
ATOM 722 O O . GLU A 1 95 ? 32.418 -17.058 -65.553 1.00 56.28 95 GLU A O 1
ATOM 727 N N . GLU A 1 96 ? 31.001 -15.378 -65.852 1.00 53.62 96 GLU A N 1
ATOM 728 C CA . GLU A 1 96 ? 30.230 -16.034 -66.915 1.00 53.62 96 GLU A CA 1
ATOM 729 C C . GLU A 1 96 ? 30.152 -15.160 -68.177 1.00 53.62 96 GLU A C 1
ATOM 731 O O . GLU A 1 96 ? 29.094 -14.682 -68.579 1.00 53.62 96 GLU A O 1
ATOM 736 N N . ALA A 1 97 ? 31.299 -14.931 -68.816 1.00 50.31 97 ALA A N 1
ATOM 737 C CA . ALA A 1 97 ? 31.374 -14.560 -70.231 1.00 50.31 97 ALA A CA 1
ATOM 738 C C . ALA A 1 97 ? 32.755 -14.941 -70.793 1.00 50.31 97 ALA A C 1
ATOM 740 O O . ALA A 1 97 ? 33.614 -14.085 -71.008 1.00 50.31 97 ALA A O 1
ATOM 741 N N . GLY A 1 98 ? 32.969 -16.241 -71.007 1.00 41.09 98 GLY A N 1
ATOM 742 C CA . GLY A 1 98 ? 34.168 -16.802 -71.634 1.00 41.09 98 GLY A CA 1
ATOM 743 C C . GLY A 1 98 ? 33.999 -18.276 -71.941 1.00 41.09 98 GLY A C 1
ATOM 744 O O . GLY A 1 98 ? 34.082 -19.066 -70.980 1.00 41.09 98 GLY A O 1
#

pLDDT: mean 94.04, std 11.92, range [41.09, 98.81]